Protein AF-A0A3C0BA78-F1 (afdb_monomer_lite)

pLDDT: mean 91.77, std 11.25, range [51.69, 98.69]

Foldseek 3Di:
DDFDADPQQATPPQRAGVCCVVCVVVDDPVSVVVRNVVSVVSVVVVVVVD

Radius of gyration: 11.17 Å; chains: 1; bounding box: 32×20×27 Å

Structure (mmCIF, N/CA/C/O backbone):
data_AF-A0A3C0BA78-F1
#
_entry.id   AF-A0A3C0BA78-F1
#
loop_
_atom_site.group_PDB
_atom_site.id
_atom_site.type_symbol
_atom_site.label_atom_id
_atom_site.label_alt_id
_atom_site.label_comp_id
_atom_site.label_asym_id
_atom_site.label_entity_id
_atom_site.label_seq_id
_atom_site.pdbx_PDB_ins_code
_atom_site.Cartn_x
_atom_site.Cartn_y
_atom_site.Cartn_z
_atom_site.occupancy
_atom_site.B_iso_or_equiv
_atom_site.auth_seq_id
_atom_site.auth_comp_id
_atom_site.auth_asym_id
_atom_site.auth_atom_id
_atom_site.pdbx_PDB_model_num
ATOM 1 N N . MET A 1 1 ? -1.165 11.588 -7.837 1.00 56.38 1 MET A N 1
ATOM 2 C CA . MET A 1 1 ? -0.400 10.325 -7.943 1.00 56.38 1 MET A CA 1
ATOM 3 C C . MET A 1 1 ? -1.369 9.231 -8.364 1.00 56.38 1 MET A C 1
ATOM 5 O O . MET A 1 1 ? -2.368 9.051 -7.682 1.00 56.38 1 MET A O 1
ATOM 9 N N . VAL A 1 2 ? -1.149 8.570 -9.501 1.00 71.81 2 VAL A N 1
ATOM 10 C CA . VAL A 1 2 ? -2.065 7.522 -9.986 1.00 71.81 2 VAL A CA 1
ATOM 11 C C . VAL A 1 2 ? -1.611 6.175 -9.425 1.00 71.81 2 VAL A C 1
ATOM 13 O O . VAL A 1 2 ? -0.493 5.744 -9.693 1.00 71.81 2 VAL A O 1
ATOM 16 N N . CYS A 1 3 ? -2.461 5.520 -8.631 1.00 87.88 3 CYS A N 1
ATOM 17 C CA . CYS A 1 3 ? -2.240 4.136 -8.210 1.00 87.88 3 CYS A CA 1
ATOM 18 C C . CYS A 1 3 ? -2.497 3.191 -9.393 1.00 87.88 3 CYS A C 1
ATOM 20 O O . CYS A 1 3 ? -3.566 3.245 -9.996 1.00 87.88 3 CYS A O 1
ATOM 22 N N . ARG A 1 4 ? -1.530 2.319 -9.705 1.00 94.38 4 ARG A N 1
ATOM 23 C CA . ARG A 1 4 ? -1.614 1.294 -10.758 1.00 94.38 4 ARG A CA 1
ATOM 24 C C . ARG A 1 4 ? -1.021 -0.011 -10.234 1.00 94.38 4 ARG A C 1
ATOM 26 O O . ARG A 1 4 ? 0.037 0.032 -9.613 1.00 94.38 4 ARG A O 1
ATOM 33 N N . LEU A 1 5 ? -1.688 -1.134 -10.483 1.00 94.81 5 LEU A N 1
ATOM 34 C CA . LEU A 1 5 ? -1.184 -2.471 -10.160 1.00 94.81 5 LEU A CA 1
ATOM 35 C C . LEU A 1 5 ? -0.246 -2.977 -11.264 1.00 94.81 5 LEU A C 1
ATOM 37 O O . LEU A 1 5 ? -0.504 -2.726 -12.443 1.00 94.81 5 LEU A O 1
ATOM 41 N N . ASP A 1 6 ? 0.831 -3.654 -10.876 1.00 93.69 6 ASP A N 1
ATOM 42 C CA . ASP A 1 6 ? 1.657 -4.463 -11.773 1.00 93.69 6 ASP A CA 1
ATOM 43 C C . ASP A 1 6 ? 1.062 -5.872 -11.967 1.00 93.69 6 ASP A C 1
ATOM 45 O O . ASP A 1 6 ? 0.014 -6.212 -11.413 1.00 93.69 6 ASP A O 1
ATOM 49 N N . GLU A 1 7 ? 1.734 -6.691 -12.776 1.00 95.25 7 GLU A N 1
ATOM 50 C CA . GLU A 1 7 ? 1.333 -8.073 -13.073 1.00 95.25 7 GLU A CA 1
ATOM 51 C C . GLU A 1 7 ? 1.285 -8.988 -11.838 1.00 95.25 7 GLU A C 1
ATOM 53 O O . GLU A 1 7 ? 0.567 -9.983 -11.839 1.00 95.25 7 GLU A O 1
ATOM 58 N N . ASN A 1 8 ? 1.990 -8.626 -10.763 1.00 93.19 8 ASN A N 1
ATOM 59 C CA . ASN A 1 8 ? 2.004 -9.366 -9.503 1.00 93.19 8 ASN A CA 1
ATOM 60 C C . ASN A 1 8 ? 0.927 -8.863 -8.528 1.00 93.19 8 ASN A C 1
ATOM 62 O O . ASN A 1 8 ? 0.913 -9.253 -7.360 1.00 93.19 8 ASN A O 1
ATOM 66 N N . GLY A 1 9 ? 0.047 -7.959 -8.972 1.00 94.38 9 GLY A N 1
ATOM 67 C CA . GLY A 1 9 ? -0.989 -7.373 -8.127 1.00 94.38 9 GLY A CA 1
ATOM 68 C C . GLY A 1 9 ? -0.436 -6.413 -7.072 1.00 94.38 9 GLY A C 1
ATOM 69 O O . GLY A 1 9 ? -1.120 -6.141 -6.084 1.00 94.38 9 GLY A O 1
ATOM 70 N N . MET A 1 10 ? 0.777 -5.882 -7.261 1.00 95.56 10 MET A N 1
ATOM 71 C CA . MET A 1 10 ? 1.371 -4.871 -6.386 1.00 95.56 10 MET A CA 1
ATOM 72 C C . MET A 1 10 ? 1.194 -3.479 -6.984 1.00 95.56 10 MET A C 1
ATOM 74 O O . MET A 1 10 ? 1.509 -3.225 -8.145 1.00 95.56 10 MET A O 1
ATOM 78 N N . CYS A 1 11 ? 0.715 -2.527 -6.186 1.00 95.50 11 CYS A N 1
ATOM 79 C CA . CYS A 1 11 ? 0.605 -1.147 -6.635 1.00 95.50 11 CYS A CA 1
ATOM 80 C C . CYS A 1 11 ? 1.992 -0.506 -6.748 1.00 95.50 11 CYS A C 1
ATOM 82 O O . CYS A 1 11 ? 2.677 -0.347 -5.742 1.00 95.50 11 CYS A O 1
ATOM 84 N N . VAL A 1 12 ? 2.382 -0.050 -7.937 1.00 93.06 12 VAL A N 1
ATOM 85 C CA . VAL A 1 12 ? 3.705 0.564 -8.172 1.00 93.06 12 VAL A CA 1
ATOM 86 C C . VAL A 1 12 ? 3.850 1.967 -7.573 1.00 93.06 12 VAL A C 1
ATOM 88 O O . VAL A 1 12 ? 4.951 2.500 -7.529 1.00 93.06 12 VAL A O 1
ATOM 91 N N . GLY A 1 13 ? 2.743 2.575 -7.131 1.00 92.19 13 GLY A N 1
ATOM 92 C CA . GLY A 1 13 ? 2.741 3.895 -6.496 1.00 92.19 13 GLY A CA 1
ATOM 93 C C . GLY A 1 13 ? 2.743 3.836 -4.971 1.00 92.19 13 GLY A C 1
ATOM 94 O O . GLY A 1 13 ? 3.544 4.501 -4.330 1.00 92.19 13 GLY A O 1
ATOM 95 N N . CYS A 1 14 ? 1.831 3.054 -4.382 1.00 94.38 14 CYS A N 1
ATOM 96 C CA . CYS A 1 14 ? 1.696 2.975 -2.923 1.00 94.38 14 CYS A CA 1
ATOM 97 C C . CYS A 1 14 ? 2.268 1.698 -2.310 1.00 94.38 14 CYS A C 1
ATOM 99 O O . CYS A 1 14 ? 2.332 1.621 -1.090 1.00 94.38 14 CYS A O 1
ATOM 101 N N . PHE A 1 15 ? 2.667 0.711 -3.117 1.00 95.44 15 PHE A N 1
ATOM 102 C CA . PHE A 1 15 ? 3.210 -0.582 -2.685 1.00 95.44 15 PHE A CA 1
ATOM 103 C C . PHE A 1 15 ? 2.262 -1.436 -1.841 1.00 95.44 15 PHE A C 1
ATOM 105 O O . PHE A 1 15 ? 2.721 -2.344 -1.152 1.00 95.44 15 PHE A O 1
ATOM 112 N N . ARG A 1 16 ? 0.949 -1.185 -1.902 1.00 96.56 16 ARG A N 1
ATOM 113 C CA . ARG A 1 16 ? -0.076 -2.102 -1.382 1.00 96.5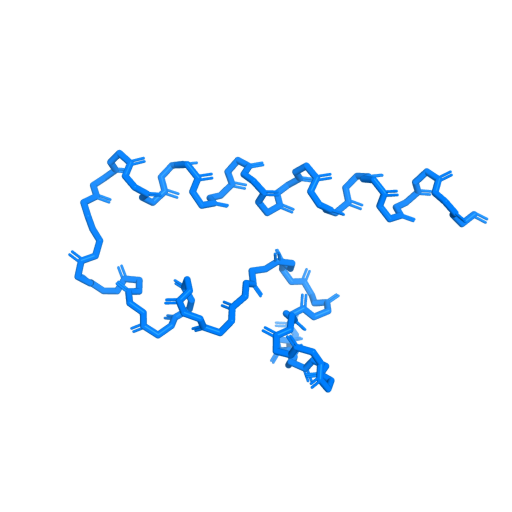6 16 ARG A CA 1
ATOM 114 C C . ARG A 1 16 ? -0.396 -3.184 -2.406 1.00 96.56 16 ARG A C 1
ATOM 116 O O . ARG A 1 16 ? -0.342 -2.903 -3.603 1.00 96.56 16 ARG A O 1
ATOM 123 N N . ASN A 1 17 ? -0.723 -4.386 -1.951 1.00 97.06 17 ASN A N 1
ATOM 124 C CA . ASN A 1 17 ? -1.213 -5.449 -2.831 1.00 97.06 17 ASN A CA 1
ATOM 125 C C . ASN A 1 17 ? -2.722 -5.297 -3.115 1.00 97.06 17 ASN A C 1
ATOM 127 O O . ASN A 1 17 ? -3.403 -4.468 -2.502 1.00 97.06 17 ASN A O 1
ATOM 131 N N . LEU A 1 18 ? -3.239 -6.081 -4.061 1.00 96.50 18 LEU A N 1
ATOM 132 C CA . LEU A 1 18 ? -4.648 -6.054 -4.457 1.00 96.50 18 LEU A CA 1
ATOM 133 C C . LEU A 1 18 ? -5.602 -6.335 -3.284 1.00 96.50 18 LEU A C 1
ATOM 135 O O . LEU A 1 18 ? -6.578 -5.603 -3.128 1.00 96.50 18 LEU A O 1
ATOM 139 N N . ASP A 1 19 ? -5.307 -7.322 -2.438 1.00 97.12 19 ASP A N 1
ATOM 140 C CA . ASP A 1 19 ? -6.168 -7.700 -1.307 1.00 97.12 19 ASP A CA 1
ATOM 141 C C . ASP A 1 19 ? -6.242 -6.597 -0.246 1.00 97.12 19 ASP A C 1
ATOM 143 O O . ASP A 1 19 ? -7.313 -6.294 0.279 1.00 97.12 19 ASP A O 1
ATOM 147 N N . GLU A 1 20 ? -5.113 -5.952 0.044 1.00 97.81 20 GLU A N 1
ATOM 148 C CA . GLU A 1 20 ? -5.013 -4.805 0.949 1.00 97.81 20 GLU A CA 1
ATOM 149 C C . GLU A 1 20 ? -5.834 -3.613 0.430 1.00 97.81 20 GLU A C 1
ATOM 151 O O . GLU A 1 20 ? -6.417 -2.862 1.215 1.00 97.81 20 GLU A O 1
ATOM 156 N N . ILE A 1 21 ? -5.886 -3.423 -0.892 1.00 96.50 21 ILE A N 1
ATOM 157 C CA . ILE A 1 21 ? -6.671 -2.359 -1.529 1.00 96.50 21 ILE A CA 1
ATOM 158 C C . ILE A 1 21 ? -8.163 -2.710 -1.521 1.00 96.50 21 ILE A C 1
ATOM 160 O O . ILE A 1 21 ? -8.973 -1.869 -1.128 1.00 96.50 21 ILE A O 1
ATOM 164 N N . ALA A 1 22 ? -8.522 -3.931 -1.922 1.00 96.62 22 ALA A N 1
ATOM 165 C CA . ALA A 1 22 ? -9.906 -4.388 -2.027 1.00 96.62 22 ALA A CA 1
ATOM 166 C C . ALA A 1 22 ? -10.602 -4.444 -0.659 1.00 96.62 22 ALA A C 1
ATOM 168 O O . ALA A 1 22 ? -11.746 -4.011 -0.525 1.00 96.62 22 ALA A O 1
ATOM 169 N N . ASN A 1 23 ? -9.895 -4.905 0.375 1.00 97.94 23 ASN A N 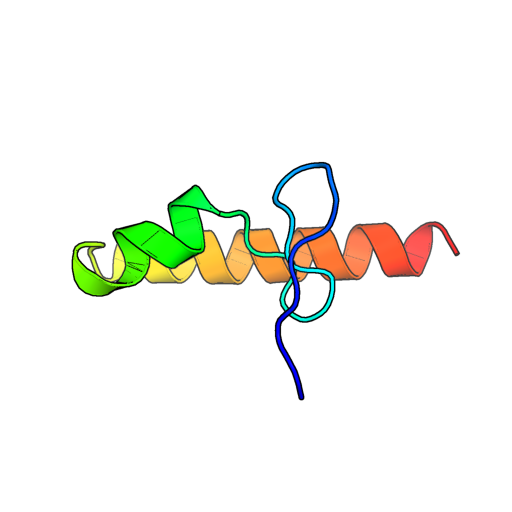1
ATOM 170 C CA . ASN A 1 23 ? -10.461 -5.091 1.712 1.00 97.94 23 ASN A CA 1
ATOM 171 C C . ASN A 1 23 ? -10.312 -3.860 2.621 1.00 97.94 23 ASN A C 1
ATOM 173 O O . ASN A 1 23 ? -10.748 -3.886 3.770 1.00 97.94 23 ASN A O 1
ATOM 177 N N . TRP A 1 24 ? -9.742 -2.753 2.131 1.00 97.50 24 TRP A N 1
ATOM 178 C CA . TRP A 1 24 ? -9.461 -1.572 2.955 1.00 97.50 24 TRP A CA 1
ATOM 179 C C . TRP A 1 24 ? -10.682 -1.059 3.731 1.00 97.50 24 TRP A C 1
ATOM 181 O O . TRP A 1 24 ? -10.567 -0.663 4.891 1.00 97.50 24 TRP A O 1
ATOM 191 N N . ALA A 1 25 ? -11.864 -1.057 3.110 1.00 97.88 25 ALA A N 1
ATOM 192 C CA . ALA A 1 25 ? -13.079 -0.543 3.738 1.00 97.88 25 ALA A CA 1
ATOM 193 C C . ALA A 1 25 ? -13.494 -1.350 4.982 1.00 97.88 25 ALA A C 1
ATOM 195 O O . ALA A 1 25 ? -13.983 -0.756 5.941 1.00 97.88 25 ALA A O 1
ATOM 196 N N . ILE A 1 26 ? -13.246 -2.664 4.984 1.00 98.19 26 ILE A N 1
ATOM 197 C CA . ILE A 1 26 ? -13.675 -3.590 6.043 1.00 98.19 26 ILE A CA 1
ATOM 198 C C . ILE A 1 26 ? -12.595 -3.863 7.096 1.00 98.19 26 ILE A C 1
ATOM 200 O O . ILE A 1 26 ? -12.901 -4.417 8.146 1.00 98.19 26 ILE A O 1
ATOM 204 N N . MET A 1 27 ? -11.351 -3.451 6.846 1.00 98.44 27 MET A N 1
ATOM 205 C CA . MET A 1 27 ? -10.262 -3.595 7.811 1.00 98.44 27 MET A CA 1
ATOM 206 C C . MET A 1 27 ? -10.485 -2.741 9.067 1.00 98.44 27 MET A C 1
ATOM 208 O O . MET A 1 27 ? -10.882 -1.565 8.999 1.00 98.44 27 MET A O 1
ATOM 212 N N . THR A 1 28 ? -10.126 -3.320 10.207 1.00 98.69 28 THR A N 1
ATOM 213 C CA . THR A 1 28 ? -9.975 -2.644 11.496 1.00 98.69 28 THR A CA 1
ATOM 214 C C . THR A 1 28 ? -8.892 -1.566 11.437 1.00 98.69 28 THR A C 1
ATOM 216 O O . THR A 1 28 ? -8.114 -1.450 10.483 1.00 98.69 28 THR A O 1
ATOM 219 N N . LYS A 1 29 ? -8.836 -0.730 12.474 1.00 98.44 29 LYS A N 1
ATOM 220 C CA . LYS A 1 2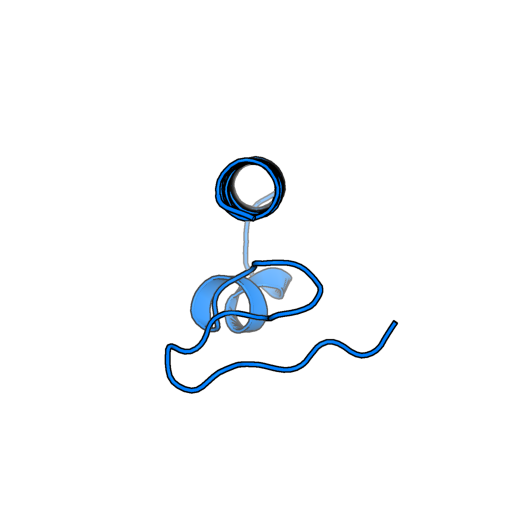9 ? -7.827 0.325 12.579 1.00 98.44 29 LYS A CA 1
ATOM 221 C C . LYS A 1 29 ? -6.421 -0.277 12.650 1.00 98.44 29 LYS A C 1
ATOM 223 O O . LYS A 1 29 ? -5.514 0.206 11.976 1.00 98.44 29 LYS A O 1
ATOM 228 N N . GLU A 1 30 ? -6.260 -1.338 13.425 1.00 98.56 30 GLU A N 1
ATOM 229 C CA . GLU A 1 30 ? -5.001 -2.038 13.658 1.00 98.56 30 GLU A CA 1
ATOM 230 C C . GLU A 1 30 ? -4.479 -2.678 12.364 1.00 98.56 30 GLU A C 1
ATOM 232 O O . GLU A 1 30 ? -3.310 -2.500 12.017 1.00 98.56 30 GLU A O 1
ATOM 237 N N . GLU A 1 31 ? -5.357 -3.327 11.593 1.00 98.56 31 GLU A N 1
ATOM 238 C CA . GLU A 1 31 ? -5.018 -3.889 10.279 1.00 98.56 31 GLU A CA 1
ATOM 239 C C . GLU A 1 31 ? -4.602 -2.801 9.287 1.00 98.56 31 GLU A C 1
ATOM 241 O O . GLU A 1 31 ? -3.588 -2.939 8.603 1.00 98.56 31 GLU A O 1
ATOM 246 N N . LYS A 1 32 ? -5.326 -1.675 9.246 1.00 98.56 32 LYS A N 1
ATOM 247 C CA . LYS A 1 32 ? -4.965 -0.531 8.393 1.00 98.56 32 LYS A CA 1
ATOM 248 C C . LYS A 1 32 ? -3.570 -0.000 8.720 1.00 98.56 32 LYS A C 1
ATOM 250 O O . LYS A 1 32 ? -2.800 0.285 7.801 1.00 98.56 32 LYS A O 1
ATOM 255 N N . PHE A 1 33 ? -3.224 0.112 10.003 1.00 98.44 33 PHE A N 1
ATOM 256 C CA . PHE A 1 33 ? -1.880 0.522 10.420 1.00 98.44 33 PHE A CA 1
ATOM 257 C C . PHE A 1 33 ? -0.807 -0.472 9.982 1.00 98.44 33 PHE A C 1
ATOM 259 O O . PHE A 1 33 ? 0.242 -0.053 9.486 1.00 98.44 33 PHE A O 1
ATOM 266 N N . ASP A 1 34 ? -1.060 -1.771 10.126 1.00 98.50 34 ASP A N 1
ATOM 267 C CA . ASP A 1 34 ? -0.119 -2.799 9.686 1.00 98.50 34 ASP A CA 1
ATOM 268 C C . ASP A 1 34 ? 0.096 -2.773 8.165 1.00 98.50 34 ASP A C 1
ATOM 270 O O . ASP A 1 34 ? 1.242 -2.797 7.708 1.00 98.50 34 ASP A O 1
ATOM 274 N N . VAL A 1 35 ? -0.979 -2.625 7.381 1.00 98.19 35 VAL A N 1
ATOM 275 C CA . VAL A 1 35 ? -0.906 -2.471 5.919 1.00 98.19 35 VAL A CA 1
ATOM 276 C C . VAL A 1 35 ? -0.051 -1.268 5.542 1.00 98.19 35 VAL A C 1
ATOM 278 O O . VAL A 1 35 ? 0.875 -1.410 4.745 1.00 98.19 35 VAL A O 1
ATOM 281 N N . LEU A 1 36 ? -0.304 -0.095 6.130 1.00 97.38 36 LEU A N 1
ATOM 282 C CA . LEU A 1 36 ? 0.473 1.114 5.837 1.00 97.38 36 LEU A CA 1
ATOM 283 C C . LEU A 1 36 ? 1.956 0.939 6.193 1.00 97.38 36 LEU A C 1
ATOM 285 O O . LEU A 1 36 ? 2.824 1.294 5.391 1.00 97.38 36 LEU A O 1
ATOM 289 N N . ARG A 1 37 ? 2.254 0.331 7.349 1.00 98.06 37 ARG A N 1
ATOM 290 C CA . ARG A 1 37 ? 3.626 0.027 7.780 1.00 98.06 37 ARG A CA 1
ATOM 291 C C . ARG A 1 37 ? 4.335 -0.904 6.795 1.00 98.06 37 ARG A C 1
ATOM 293 O O . ARG A 1 37 ? 5.450 -0.606 6.370 1.00 98.06 37 ARG A O 1
ATOM 300 N N . LYS A 1 38 ? 3.695 -2.012 6.409 1.00 97.69 38 LYS A N 1
ATOM 301 C CA . LYS A 1 38 ? 4.241 -2.971 5.433 1.00 97.69 38 LYS A CA 1
ATOM 302 C C . LYS A 1 38 ? 4.448 -2.323 4.067 1.00 97.69 38 LYS A C 1
ATOM 304 O O . LYS A 1 38 ? 5.481 -2.547 3.442 1.00 97.69 38 LYS A O 1
ATOM 309 N N . SER A 1 39 ? 3.508 -1.489 3.629 1.00 96.44 39 SER A N 1
ATOM 310 C CA . SER A 1 39 ? 3.606 -0.742 2.375 1.00 96.44 39 SER A CA 1
ATOM 311 C C . SER A 1 39 ? 4.830 0.164 2.335 1.00 96.44 39 SER A C 1
ATOM 313 O O . SER A 1 39 ? 5.579 0.149 1.36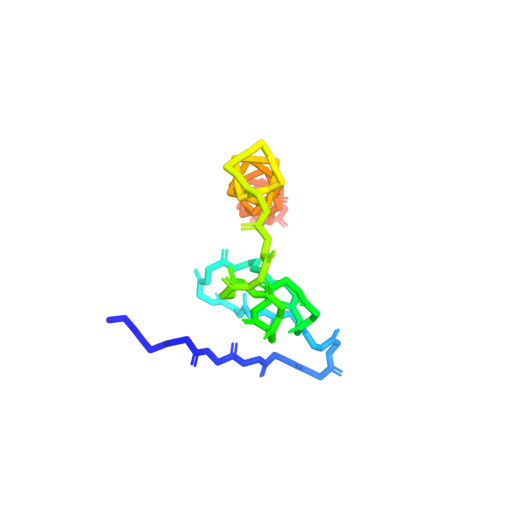0 1.00 96.44 39 SER A O 1
ATOM 315 N N . HIS A 1 40 ? 5.063 0.907 3.418 1.00 95.38 40 HIS A N 1
ATOM 316 C CA . HIS A 1 40 ? 6.223 1.782 3.544 1.00 95.38 40 HIS A CA 1
ATOM 317 C C . HIS A 1 40 ? 7.539 0.996 3.526 1.00 95.38 40 HIS A C 1
ATOM 319 O O . HIS A 1 40 ? 8.458 1.353 2.794 1.00 95.38 40 HIS A O 1
ATOM 325 N N . LEU A 1 41 ? 7.608 -0.127 4.247 1.00 96.12 41 LEU A N 1
ATOM 326 C CA . LEU A 1 41 ? 8.792 -0.986 4.232 1.00 96.12 41 LEU A CA 1
ATOM 327 C C . LEU A 1 41 ? 9.075 -1.553 2.829 1.00 96.12 41 LEU A C 1
ATOM 329 O O . LEU A 1 41 ? 10.221 -1.560 2.383 1.00 96.12 41 LEU A O 1
ATOM 333 N N . ARG A 1 42 ? 8.038 -1.996 2.102 1.00 95.00 42 ARG A N 1
ATOM 334 C CA . ARG A 1 42 ? 8.176 -2.485 0.717 1.00 95.00 42 ARG A CA 1
ATOM 335 C C . ARG A 1 42 ? 8.694 -1.398 -0.228 1.00 95.00 42 ARG A C 1
ATOM 337 O O . ARG A 1 42 ? 9.507 -1.710 -1.096 1.00 95.00 42 ARG A O 1
ATOM 344 N N . MET A 1 43 ? 8.251 -0.153 -0.046 1.00 92.62 43 MET A N 1
ATOM 345 C CA . MET A 1 43 ? 8.753 1.004 -0.795 1.00 92.62 43 MET A CA 1
ATOM 346 C C . MET A 1 43 ? 10.255 1.207 -0.552 1.00 92.62 43 MET A C 1
ATOM 348 O O . MET A 1 43 ? 11.032 1.187 -1.503 1.00 92.62 43 MET A O 1
ATOM 352 N N . GLN A 1 44 ? 10.674 1.287 0.715 1.00 93.06 44 GLN A N 1
ATOM 353 C CA . GLN A 1 44 ? 12.079 1.493 1.095 1.00 93.06 44 GLN A CA 1
ATOM 354 C C . GLN A 1 44 ? 13.002 0.377 0.586 1.00 93.06 44 GLN A C 1
ATOM 356 O O . GLN A 1 44 ? 14.089 0.641 0.080 1.00 93.06 44 GLN A O 1
ATOM 361 N N . LEU A 1 45 ? 12.571 -0.885 0.671 1.00 90.38 45 LEU A N 1
ATOM 362 C CA . LEU A 1 45 ? 13.368 -2.019 0.189 1.00 90.38 45 LEU A CA 1
ATOM 363 C C . LEU A 1 45 ? 13.577 -2.011 -1.332 1.00 90.38 45 LEU A C 1
ATOM 365 O O . LEU A 1 45 ? 14.576 -2.554 -1.804 1.00 90.38 45 LEU A O 1
ATOM 369 N N . ARG A 1 46 ? 12.647 -1.436 -2.106 1.00 79.31 46 ARG A N 1
ATOM 370 C CA . ARG A 1 46 ? 12.825 -1.253 -3.555 1.00 79.31 46 ARG A CA 1
ATOM 371 C C . ARG A 1 46 ? 13.776 -0.098 -3.863 1.00 79.31 46 ARG A C 1
ATOM 373 O O . ARG A 1 46 ? 14.570 -0.242 -4.781 1.00 79.31 46 ARG A O 1
ATOM 380 N N .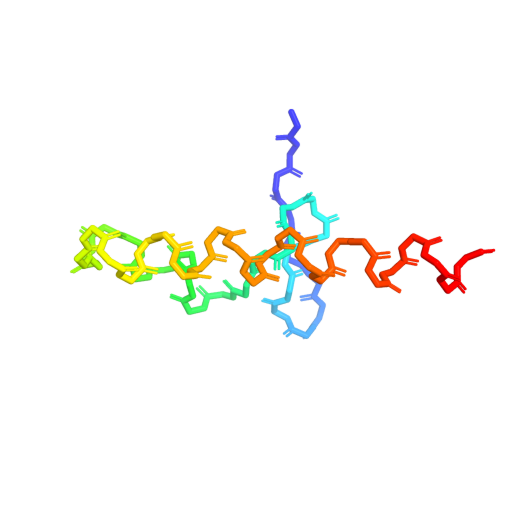 GLU A 1 47 ? 13.738 0.982 -3.087 1.00 71.44 47 GLU A N 1
ATOM 381 C CA . GLU A 1 47 ? 14.658 2.120 -3.244 1.00 71.44 47 GLU A CA 1
ATOM 382 C C . GLU A 1 47 ? 16.115 1.748 -2.934 1.00 71.44 47 GLU A C 1
ATOM 384 O O . GLU A 1 47 ? 17.013 2.237 -3.600 1.00 71.44 47 GLU A O 1
ATOM 389 N N . ILE A 1 48 ? 16.359 0.835 -1.987 1.00 69.12 48 ILE A N 1
ATOM 390 C CA . ILE A 1 48 ? 17.715 0.350 -1.654 1.00 69.12 48 ILE A CA 1
ATOM 391 C C . ILE A 1 48 ? 18.281 -0.606 -2.726 1.00 69.12 48 ILE A C 1
ATOM 393 O O . ILE A 1 48 ? 19.488 -0.824 -2.790 1.00 69.12 48 ILE A O 1
ATOM 397 N N . LYS A 1 49 ? 17.420 -1.222 -3.546 1.00 60.62 49 LYS A N 1
ATOM 398 C CA . LYS A 1 49 ? 17.822 -2.171 -4.601 1.00 60.62 49 LYS A CA 1
ATOM 399 C C . LYS A 1 49 ? 18.065 -1.520 -5.969 1.00 60.62 49 LYS A C 1
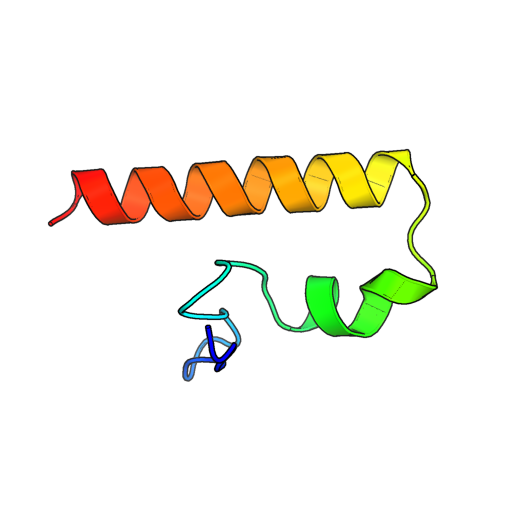ATOM 401 O O . LYS A 1 49 ? 18.440 -2.245 -6.891 1.00 60.62 49 LYS A O 1
ATOM 406 N N . LEU A 1 50 ? 17.812 -0.218 -6.104 1.00 51.69 50 LEU A N 1
ATOM 407 C CA . LEU A 1 50 ? 18.079 0.590 -7.299 1.00 51.69 50 LEU A CA 1
ATOM 408 C C . LEU A 1 50 ? 19.430 1.297 -7.170 1.00 51.69 50 LEU A C 1
ATOM 410 O O . LEU A 1 50 ? 20.092 1.437 -8.221 1.00 51.69 50 LEU A O 1
#

Sequence (50 aa):
MVCRLDENGMCVGCFRNLDEIANWAIMTKEEKFDVLRKSHLRMQLREIKL

Secondary structure (DSSP, 8-state):
----B-TTSBBTTT--BHHHHHTTTT--HHHHHHHHHHHHHHHHHHHTT-